Protein AF-A0A8B5XX36-F1 (afdb_monomer)

Organism: NCBI:txid1478

Radius of gyration: 23.34 Å; Cα contacts (8 Å, |Δi|>4): 325; chains: 1; bounding box: 47×49×64 Å

Mean predicted aligned error: 10.3 Å

pLDDT: mean 86.28, std 12.41, range [39.91, 97.5]

Nearest PDB structures (foldseek):
  1w3a-assembly1_A  TM=2.733E-01  e=1.671E-02  Laetiporus sulphureus
  6lhz-assembly1_A  TM=2.855E-01  e=6.068E-01  Bombina maxima
  4v2t-assembly1_A  TM=1.535E-01  e=5.114E-01  Pleurotus ostreatus
  8b0g-assembly1_C  TM=1.359E-01  e=1.511E+00  Homo sapiens

Foldseek 3Di:
DDDDPPVNVVVVVVVLVVCCVPPVPVSVVVVLCVLLVVVFKDKDKDWDFDDKDKDKDWDDKAFAPDKDWDWDKDKDDKDWPPDDRNCVSVVRVVAAHMDIDTDTDIGHFDYPPFTIKIKMKMFMWTKTKMKMWMAGPPPRDIDIDMTMMIGQDPPCRMDMDMDTHD

Sequence (166 aa):
MKKISLTLLIVCISITFLLNFAMPEFAGKMKDNISSMNILYSYSVTKSFSEQTQETIEMASVPSGKAETRSADFRSDVKLEGTPLNIRSVVKESLNKPHAYKAKEKLTGPEKGFSYRKYYLTKNYDKGRYTVNRTNKITGKEKVYVGTYYEPSTQDPIVKWSRDEK

Secondary structure (DSSP, 8-state):
--PPPHHHHHHHHHHHHHHHHH-HHHHHHHHHHHHTTTTTEEEEEEEEEEEEEEEEEEEEEEETT-EEEEEEEEEE--EEES--HHHHHHHHHTSPPPEEEEEEEEEEPPPTT-SEEEEEEEEEEEEEEEEEEEEETTT--EEEEEEEEEEE-SS-SEEEEEEEE-

Structure (mmCIF, N/CA/C/O backbone):
data_AF-A0A8B5XX36-F1
#
_entry.id   AF-A0A8B5XX36-F1
#
loop_
_atom_site.group_PDB
_atom_site.id
_atom_site.type_symbol
_atom_site.label_atom_id
_atom_site.label_alt_id
_atom_site.label_comp_id
_atom_site.label_asym_id
_atom_site.label_entity_id
_atom_site.label_seq_id
_atom_site.pdbx_PDB_ins_code
_atom_site.Cartn_x
_atom_site.Cartn_y
_atom_site.Cartn_z
_atom_site.occupancy
_atom_site.B_iso_or_equiv
_atom_site.auth_seq_id
_atom_site.auth_comp_id
_atom_site.auth_asym_id
_atom_site.auth_atom_id
_atom_site.pdbx_PDB_model_num
ATOM 1 N N . MET A 1 1 ? -26.579 27.898 28.146 1.00 39.91 1 MET A N 1
ATOM 2 C CA . MET A 1 1 ? -25.670 27.647 27.001 1.00 39.91 1 MET A CA 1
ATOM 3 C C . MET A 1 1 ? -24.561 28.695 27.028 1.00 39.91 1 MET A C 1
ATOM 5 O O . MET A 1 1 ? -24.866 29.869 26.863 1.00 39.91 1 MET A O 1
ATOM 9 N N . LYS A 1 2 ? -23.307 28.324 27.332 1.00 49.03 2 LYS A N 1
ATOM 10 C CA . LYS A 1 2 ? -22.183 29.282 27.366 1.00 49.03 2 LYS A CA 1
ATOM 11 C C . LYS A 1 2 ? -21.791 29.632 25.924 1.00 49.03 2 LYS A C 1
ATOM 13 O O . LYS A 1 2 ? -21.361 28.752 25.185 1.00 49.03 2 LYS A O 1
ATOM 18 N N . LYS A 1 3 ? -21.996 30.888 25.514 1.00 51.88 3 LYS A N 1
ATOM 19 C CA . LYS A 1 3 ? -21.588 31.392 24.194 1.00 51.88 3 LYS A CA 1
ATOM 20 C C . LYS A 1 3 ? -20.065 31.519 24.184 1.00 51.88 3 LYS A C 1
ATOM 22 O O . LYS A 1 3 ? -19.507 32.262 24.985 1.00 51.88 3 LYS A O 1
ATOM 27 N N . ILE A 1 4 ? -19.401 30.770 23.310 1.00 58.56 4 ILE A N 1
ATOM 28 C CA . ILE A 1 4 ? -17.970 30.950 23.054 1.00 58.56 4 ILE A CA 1
ATOM 29 C C . ILE A 1 4 ? -17.811 32.333 22.416 1.00 58.56 4 ILE A C 1
ATOM 31 O O . ILE A 1 4 ? -18.481 32.631 21.428 1.00 58.56 4 ILE A O 1
ATOM 35 N N . SER A 1 5 ? -16.978 33.190 23.012 1.00 73.88 5 SER A N 1
ATOM 36 C CA . SER A 1 5 ? -16.716 34.524 22.468 1.00 73.88 5 SER A CA 1
ATOM 37 C C . SER A 1 5 ? -16.121 34.398 21.066 1.00 73.88 5 SER A C 1
ATOM 39 O O . SER A 1 5 ? -15.183 33.626 20.866 1.00 73.88 5 SER A O 1
ATOM 41 N N . LEU A 1 6 ? -16.636 35.165 20.104 1.00 70.00 6 LEU A N 1
ATOM 42 C CA . LEU A 1 6 ? -16.160 35.172 18.716 1.00 70.00 6 LEU A CA 1
ATOM 43 C C . LEU A 1 6 ? -14.645 35.435 18.634 1.00 70.00 6 LEU A C 1
ATOM 45 O O . LEU A 1 6 ? -13.951 34.828 17.826 1.00 70.00 6 LEU A O 1
ATOM 49 N N . THR A 1 7 ? -14.110 36.258 19.538 1.00 74.50 7 THR A N 1
ATOM 50 C CA . THR A 1 7 ? -12.667 36.492 19.689 1.00 74.50 7 THR A CA 1
ATOM 51 C C . THR A 1 7 ? -11.888 35.237 20.071 1.00 74.50 7 THR A C 1
ATOM 53 O O . THR A 1 7 ? -10.812 35.012 19.529 1.00 74.50 7 THR A O 1
ATOM 56 N N . LEU A 1 8 ? -12.430 34.381 20.942 1.00 74.44 8 LEU A N 1
ATOM 57 C CA . LEU A 1 8 ? -11.790 33.113 21.304 1.00 74.44 8 LEU A CA 1
ATOM 58 C C . LEU A 1 8 ? -11.768 32.154 20.105 1.00 74.44 8 LEU A C 1
ATOM 60 O O . LEU A 1 8 ? -10.760 31.500 19.859 1.00 74.44 8 LEU A O 1
ATOM 64 N N . LEU A 1 9 ? -12.855 32.120 19.327 1.00 69.88 9 LEU A N 1
ATOM 65 C CA . LEU A 1 9 ? -12.939 31.316 18.107 1.00 69.88 9 LEU A CA 1
ATOM 66 C C . LEU A 1 9 ? -11.889 31.760 17.076 1.00 69.88 9 LEU A C 1
ATOM 68 O O . LEU A 1 9 ? -11.169 30.922 16.537 1.00 69.88 9 LEU A O 1
ATOM 72 N N . ILE A 1 10 ? -11.765 33.071 16.848 1.00 76.00 10 ILE A N 1
ATOM 73 C CA . ILE A 1 10 ? -10.780 33.647 15.921 1.00 76.00 10 ILE A CA 1
ATOM 74 C C . ILE A 1 10 ? -9.355 33.320 16.381 1.00 76.00 10 ILE A C 1
ATOM 76 O O . ILE A 1 10 ? -8.551 32.857 15.579 1.00 76.00 10 ILE A O 1
ATOM 80 N N . VAL A 1 11 ? -9.050 33.473 17.673 1.00 77.44 11 VAL A N 1
ATOM 81 C CA . VAL A 1 11 ? -7.727 33.143 18.229 1.00 77.44 11 VAL A CA 1
ATOM 82 C C . VAL A 1 11 ? -7.399 31.656 18.053 1.00 77.44 11 VAL A C 1
ATOM 84 O O . VAL A 1 11 ? -6.300 31.326 17.609 1.00 77.44 11 VAL A O 1
ATOM 87 N N . CYS A 1 12 ? -8.345 30.749 18.315 1.00 70.31 12 CYS A N 1
ATOM 88 C CA . CYS A 1 12 ? -8.139 29.315 18.097 1.00 70.31 12 CYS A CA 1
ATOM 89 C C . CYS A 1 12 ? -7.879 28.975 16.621 1.00 70.31 12 CYS A C 1
ATOM 91 O O . CYS A 1 12 ? -6.992 28.169 16.333 1.00 70.31 12 CYS A O 1
ATOM 93 N N . ILE A 1 13 ? -8.602 29.594 15.681 1.00 75.00 13 ILE A N 1
ATOM 94 C CA . ILE A 1 13 ? -8.388 29.386 14.238 1.00 75.00 13 ILE A CA 1
ATOM 95 C C . ILE A 1 13 ? -7.001 29.896 13.824 1.00 75.00 13 ILE A C 1
ATOM 97 O O . ILE A 1 13 ? -6.261 29.168 13.161 1.00 75.00 13 ILE A O 1
ATOM 101 N N . SER A 1 14 ? -6.609 31.089 14.273 1.00 75.25 14 SER A N 1
ATOM 102 C CA . SER A 1 14 ? -5.301 31.685 13.970 1.00 75.25 14 SER A CA 1
ATOM 103 C C . SER A 1 14 ? -4.135 30.862 14.522 1.00 75.25 14 SER A C 1
ATOM 105 O O . SER A 1 14 ? -3.156 30.633 13.814 1.00 75.25 14 SER A O 1
ATOM 107 N N . ILE A 1 15 ? -4.248 30.350 15.753 1.00 73.06 15 ILE A N 1
ATOM 108 C CA . ILE A 1 15 ? -3.236 29.466 16.355 1.00 73.06 15 ILE A CA 1
ATOM 109 C C . ILE A 1 15 ? -3.136 28.153 15.574 1.00 73.06 15 ILE A C 1
ATOM 111 O O . ILE A 1 15 ? -2.037 27.683 15.290 1.00 73.06 15 ILE A O 1
ATOM 115 N N . THR A 1 16 ? -4.272 27.580 15.172 1.00 66.50 16 THR A N 1
ATOM 116 C CA . THR A 1 16 ? -4.287 26.346 14.373 1.00 66.50 16 THR A CA 1
ATOM 117 C C . THR A 1 16 ? -3.635 26.574 13.006 1.00 66.50 16 THR A C 1
ATOM 119 O O . THR A 1 16 ? -2.900 25.718 12.517 1.00 66.50 16 THR A O 1
ATOM 122 N N . PHE A 1 17 ? -3.850 27.740 12.393 1.00 69.56 17 PHE A N 1
ATOM 123 C CA . PHE A 1 17 ? -3.217 28.111 11.128 1.00 69.56 17 PHE A CA 1
ATOM 124 C C . PHE A 1 17 ? -1.696 28.290 11.268 1.00 69.56 17 PHE A C 1
ATOM 126 O O . PHE A 1 17 ? -0.938 27.739 10.472 1.00 69.56 17 PHE A O 1
ATOM 133 N N . LEU A 1 18 ? -1.239 28.970 12.325 1.00 71.88 18 LEU A N 1
ATOM 134 C CA . LEU A 1 18 ? 0.186 29.134 12.641 1.00 71.88 18 LEU A CA 1
ATOM 135 C C . LEU A 1 18 ? 0.882 27.793 12.911 1.00 71.88 18 LEU A C 1
ATOM 137 O O . LEU A 1 18 ? 1.979 27.559 12.407 1.00 71.88 18 LEU A O 1
ATOM 141 N N . LEU A 1 19 ? 0.234 26.884 13.644 1.00 66.44 19 LEU A N 1
ATOM 142 C CA . LEU A 1 19 ? 0.771 25.549 13.923 1.00 66.44 19 LEU A CA 1
ATOM 143 C C . LEU A 1 19 ? 0.921 24.699 12.653 1.00 66.44 19 LEU A C 1
ATOM 145 O O . LEU A 1 19 ? 1.891 23.953 12.550 1.00 66.44 19 LEU A O 1
ATOM 149 N N . ASN A 1 20 ? 0.024 24.840 11.669 1.00 61.84 20 ASN A N 1
ATOM 150 C CA . ASN A 1 20 ? 0.149 24.142 10.382 1.00 61.84 20 ASN A CA 1
ATOM 151 C C . ASN A 1 20 ? 1.387 24.578 9.578 1.00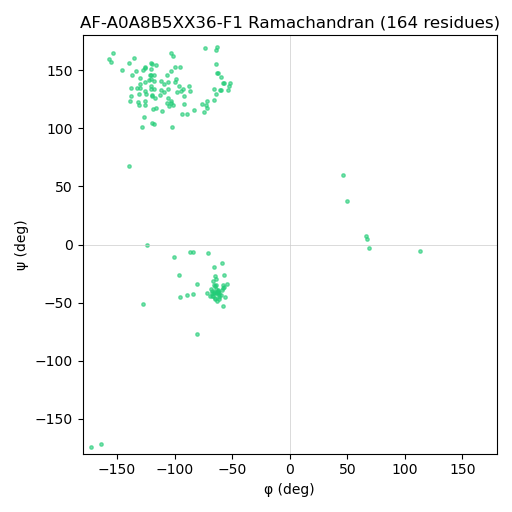 61.84 20 ASN A C 1
ATOM 153 O O . ASN A 1 20 ? 1.927 23.765 8.833 1.00 61.84 20 ASN A O 1
ATOM 157 N N . PHE A 1 21 ? 1.845 25.825 9.733 1.00 62.91 21 PHE A N 1
ATOM 158 C CA . PHE A 1 21 ? 3.046 26.335 9.062 1.00 62.91 21 PHE A CA 1
ATOM 159 C C . PHE A 1 21 ? 4.329 26.094 9.863 1.00 62.91 21 PHE A C 1
ATOM 161 O O . PHE A 1 21 ? 5.339 25.693 9.292 1.00 62.91 21 PHE A O 1
ATOM 168 N N . ALA A 1 22 ? 4.303 26.337 11.176 1.00 67.81 22 ALA A N 1
ATOM 169 C CA . ALA A 1 22 ? 5.494 26.269 12.022 1.00 67.81 22 ALA A CA 1
ATOM 170 C C . ALA A 1 22 ? 5.864 24.834 12.427 1.00 67.81 22 ALA A C 1
ATOM 172 O O . ALA A 1 22 ? 7.041 24.513 12.570 1.00 67.81 22 ALA A O 1
ATOM 173 N N . MET A 1 23 ? 4.867 23.968 12.629 1.00 67.31 23 MET A N 1
ATOM 174 C CA . MET A 1 23 ? 5.056 22.583 13.068 1.00 67.31 23 MET A CA 1
ATOM 175 C C . MET A 1 23 ? 4.095 21.651 12.314 1.00 67.31 23 MET A C 1
ATOM 177 O O . MET A 1 23 ? 3.186 21.070 12.919 1.00 67.31 23 MET A O 1
ATOM 181 N N . PRO A 1 24 ? 4.284 21.483 10.993 1.00 63.66 24 PRO A N 1
ATOM 182 C CA . PRO A 1 24 ? 3.351 20.748 10.137 1.00 63.66 24 PRO A CA 1
ATOM 183 C C . PRO A 1 24 ? 3.137 19.298 10.594 1.00 63.66 24 PRO A C 1
ATOM 185 O O . PRO A 1 24 ? 2.018 18.787 10.543 1.00 63.66 24 PRO A O 1
ATOM 188 N N . GLU A 1 25 ? 4.173 18.644 11.129 1.00 62.44 25 GLU A N 1
ATOM 189 C CA . GLU A 1 25 ? 4.050 17.293 11.690 1.00 62.44 25 GLU A CA 1
ATOM 190 C C . GLU A 1 25 ? 3.204 17.247 12.971 1.00 62.44 25 GLU A C 1
ATOM 192 O O . GLU A 1 25 ? 2.423 16.314 13.166 1.00 62.44 25 GLU A O 1
ATOM 197 N N . PHE A 1 26 ? 3.326 18.249 13.849 1.00 63.62 26 PHE A N 1
ATOM 198 C CA . PHE A 1 26 ? 2.543 18.322 15.085 1.00 63.62 26 PHE A CA 1
ATOM 199 C C . PHE A 1 26 ? 1.077 18.651 14.792 1.00 63.62 26 PHE A C 1
ATOM 201 O O . PHE A 1 26 ? 0.181 18.018 15.350 1.00 63.62 26 PHE A O 1
ATOM 208 N N . ALA A 1 27 ? 0.822 19.580 13.868 1.00 62.16 27 ALA A N 1
ATOM 209 C CA . ALA A 1 27 ? -0.525 19.907 13.411 1.00 62.16 27 ALA A CA 1
ATOM 210 C C . ALA A 1 27 ? -1.213 18.702 12.744 1.00 62.16 27 ALA A C 1
ATOM 212 O O . ALA A 1 27 ? -2.384 18.435 13.023 1.00 62.16 27 ALA A O 1
ATOM 213 N N . GLY A 1 28 ? -0.472 17.923 11.945 1.00 60.88 28 GLY A N 1
ATOM 214 C CA . GLY A 1 28 ? -0.936 16.645 11.400 1.00 60.88 28 GLY A CA 1
ATOM 215 C C . GLY A 1 28 ? -1.338 15.661 12.501 1.00 60.88 28 GLY A C 1
ATOM 216 O O . GLY A 1 28 ? -2.484 15.218 12.540 1.00 60.88 28 GLY A O 1
ATOM 217 N N . LYS A 1 29 ? -0.448 15.419 13.474 1.00 62.41 29 LYS A N 1
ATOM 218 C CA . LYS A 1 29 ? -0.724 14.539 14.626 1.00 62.41 29 LYS A CA 1
ATOM 219 C C . LYS A 1 29 ? -1.921 15.001 15.463 1.00 62.41 29 LYS A C 1
ATOM 221 O O . LYS A 1 29 ? -2.707 14.176 15.926 1.00 62.41 29 LYS A O 1
ATOM 226 N N . MET A 1 30 ? -2.090 16.306 15.680 1.00 61.94 30 MET A N 1
ATOM 227 C CA . MET A 1 30 ? -3.248 16.848 16.405 1.00 61.94 30 MET A CA 1
ATOM 228 C C . MET A 1 30 ? -4.548 16.651 15.621 1.00 61.94 30 MET A C 1
ATOM 230 O O . MET A 1 30 ? -5.544 16.209 16.193 1.00 61.94 30 MET A O 1
ATOM 234 N N . LYS A 1 31 ? -4.539 16.928 14.313 1.00 64.75 31 LYS A N 1
ATOM 235 C CA . LYS A 1 31 ? -5.683 16.704 13.420 1.00 64.75 31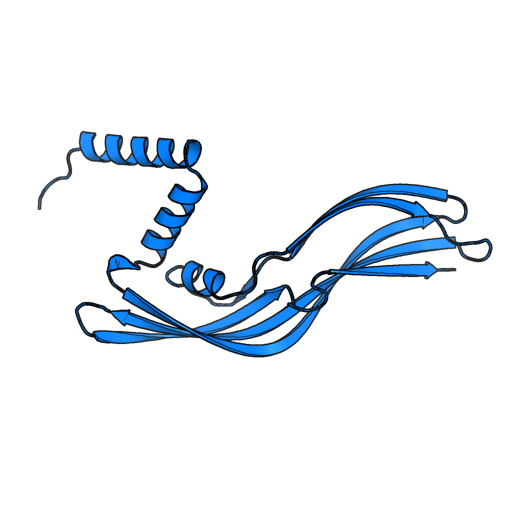 LYS A CA 1
ATOM 236 C C . LYS A 1 31 ? -6.097 15.233 13.404 1.00 64.75 31 LYS A C 1
ATOM 238 O O . LYS A 1 31 ? -7.288 14.938 13.518 1.00 64.75 31 LYS A O 1
ATOM 243 N N . ASP A 1 32 ? -5.130 14.326 13.329 1.00 61.66 32 ASP A N 1
ATOM 244 C CA . ASP A 1 32 ? -5.388 12.889 13.325 1.00 61.66 32 ASP A CA 1
ATOM 245 C C . ASP A 1 32 ? -5.977 12.425 14.665 1.00 61.66 32 ASP A C 1
ATOM 247 O O . ASP A 1 32 ? -6.989 11.724 14.650 1.00 61.66 32 ASP A O 1
ATOM 251 N N . ASN A 1 33 ? -5.464 12.921 15.800 1.00 58.16 33 ASN A N 1
ATOM 252 C CA . ASN A 1 33 ? -5.997 12.652 17.146 1.00 58.16 33 ASN A CA 1
ATOM 253 C C . ASN A 1 33 ? -7.413 13.202 17.387 1.00 58.16 33 ASN A C 1
ATOM 255 O O . ASN A 1 33 ? -8.212 12.578 18.093 1.00 58.16 33 ASN A O 1
ATOM 259 N N . ILE A 1 34 ? -7.733 14.369 16.822 1.00 61.62 34 ILE A N 1
ATOM 260 C CA . ILE A 1 34 ? -9.083 14.946 16.872 1.00 61.62 34 ILE A CA 1
ATOM 261 C C . ILE A 1 34 ? -10.029 14.108 16.007 1.00 61.62 34 ILE A C 1
ATOM 263 O O . ILE A 1 34 ? -11.126 13.769 16.452 1.00 61.62 34 ILE A O 1
ATOM 267 N N . SER A 1 35 ? -9.594 13.716 14.805 1.00 60.69 35 SER A N 1
ATOM 268 C CA . SER A 1 35 ? -10.398 12.902 13.886 1.00 60.69 35 SER A CA 1
ATOM 269 C C . SER A 1 35 ? -10.681 11.492 14.419 1.00 60.69 35 SER A C 1
ATOM 271 O O . SER A 1 35 ? -11.783 10.976 14.227 1.00 60.69 35 SER A O 1
ATOM 273 N N . SER A 1 36 ? -9.725 10.896 15.141 1.00 58.81 36 SER A N 1
ATOM 274 C CA . SER A 1 36 ? -9.866 9.590 15.788 1.00 58.81 36 SER A CA 1
ATOM 275 C C . SER A 1 36 ? -10.488 9.673 17.178 1.00 58.81 36 SER A C 1
ATOM 277 O O . SER A 1 36 ? -10.775 8.643 17.780 1.00 58.81 36 SER A O 1
ATOM 279 N N . MET A 1 37 ? -10.724 10.867 17.729 1.00 72.25 37 MET A N 1
ATOM 280 C CA . MET A 1 37 ? -11.239 11.039 19.092 1.00 72.25 37 MET A CA 1
ATOM 281 C C . MET A 1 37 ? -10.451 10.220 20.142 1.00 72.25 37 MET A C 1
ATOM 283 O O . MET A 1 37 ? -11.040 9.696 21.093 1.00 72.25 37 MET A O 1
ATOM 287 N N . ASN A 1 38 ? -9.124 10.115 19.995 1.00 70.81 38 ASN A N 1
ATOM 288 C CA . ASN A 1 38 ? -8.241 9.324 20.874 1.00 70.81 38 ASN A CA 1
ATOM 289 C C . ASN A 1 38 ? -8.293 9.755 22.357 1.00 70.81 38 ASN A C 1
ATOM 291 O O . ASN A 1 38 ? -7.885 9.010 23.249 1.00 70.81 38 ASN A O 1
ATOM 295 N N . ILE A 1 39 ? -8.830 10.942 22.650 1.00 76.12 39 ILE A N 1
ATOM 296 C CA . ILE A 1 39 ? -9.095 11.420 24.015 1.00 76.12 39 ILE A CA 1
ATOM 297 C C . ILE A 1 39 ? -10.209 10.593 24.681 1.00 76.12 39 ILE A C 1
ATOM 299 O O . ILE A 1 39 ? -10.086 10.221 25.845 1.00 76.12 39 ILE A O 1
ATOM 303 N N . LEU A 1 40 ? -11.274 10.265 23.943 1.00 82.81 40 LEU A N 1
ATOM 304 C CA . LEU A 1 40 ? -12.462 9.579 24.468 1.00 82.81 40 LEU A CA 1
ATOM 305 C C . LEU A 1 40 ? -12.421 8.061 24.253 1.00 82.81 40 LEU A C 1
ATOM 307 O O . LEU A 1 40 ? -13.046 7.310 25.004 1.00 82.81 40 LEU A O 1
ATOM 311 N N . TYR A 1 41 ? -11.699 7.605 23.233 1.00 87.69 41 TYR A N 1
ATOM 312 C CA . TYR A 1 41 ? -11.664 6.201 22.846 1.00 87.69 41 TYR A CA 1
ATOM 313 C C . TYR A 1 41 ? -10.252 5.627 22.913 1.00 87.69 41 TYR A C 1
ATOM 315 O O . TYR A 1 41 ? -9.268 6.323 22.661 1.00 87.69 41 TYR A O 1
ATOM 323 N N . SER A 1 42 ? -10.153 4.353 23.283 1.00 91.19 42 SER A N 1
ATOM 324 C CA . SER A 1 42 ? -8.986 3.513 23.023 1.00 91.19 42 SER A CA 1
ATOM 325 C C . SER A 1 42 ? -9.258 2.639 21.802 1.00 91.19 42 SER A C 1
ATOM 327 O O . SER A 1 42 ? -10.409 2.333 21.479 1.00 91.19 42 SER A O 1
ATOM 329 N N . TYR A 1 43 ? -8.183 2.261 21.120 1.00 93.25 43 TYR A N 1
ATOM 330 C CA . TYR A 1 43 ? -8.234 1.472 19.902 1.00 93.25 43 TYR A CA 1
ATOM 331 C C . TYR A 1 43 ? -7.277 0.295 20.015 1.00 93.25 43 TYR A C 1
ATOM 333 O O . TYR A 1 43 ? -6.130 0.467 20.420 1.00 93.25 43 TYR A O 1
ATOM 341 N N . SER A 1 44 ? -7.749 -0.881 19.623 1.00 94.69 44 SER A N 1
ATOM 342 C CA . SER A 1 44 ? -6.913 -2.045 19.353 1.00 94.69 44 SER A CA 1
ATOM 343 C C . SER A 1 44 ? -7.110 -2.438 17.898 1.00 94.69 44 SER A C 1
ATOM 345 O O . SER A 1 44 ? -8.251 -2.562 17.447 1.00 94.69 44 SER A O 1
ATOM 347 N N . VAL A 1 45 ? -6.012 -2.581 17.158 1.00 96.06 45 VAL A N 1
ATOM 348 C CA . VAL A 1 45 ? -6.035 -2.943 15.740 1.00 96.06 45 VAL A CA 1
ATOM 349 C C . VAL A 1 45 ? -5.348 -4.284 15.564 1.00 96.06 45 VAL A C 1
ATOM 351 O O . VAL A 1 45 ? -4.201 -4.457 15.967 1.00 96.06 45 VAL A O 1
ATOM 354 N N . THR A 1 46 ? -6.039 -5.221 14.931 1.00 96.88 46 THR A N 1
ATOM 355 C CA . THR A 1 46 ? -5.461 -6.481 14.467 1.00 96.88 46 THR A CA 1
ATOM 356 C C . THR A 1 46 ? -5.583 -6.555 12.955 1.00 96.88 46 THR A C 1
ATOM 358 O O . THR A 1 46 ? -6.540 -6.046 12.367 1.00 96.88 46 THR A O 1
ATOM 361 N N . LYS A 1 47 ? -4.601 -7.174 12.304 1.00 95.62 47 LYS A N 1
ATOM 362 C CA . LYS A 1 47 ? -4.603 -7.379 10.857 1.00 95.62 47 LYS A CA 1
ATOM 363 C C . LYS A 1 47 ? -4.228 -8.811 10.513 1.00 95.62 47 LYS A C 1
ATOM 365 O O . LYS A 1 47 ? -3.470 -9.448 11.239 1.00 95.62 47 LYS A O 1
ATOM 370 N N . SER A 1 48 ? -4.764 -9.295 9.404 1.00 96.38 48 SER A N 1
ATOM 371 C CA . SER A 1 48 ? -4.470 -10.607 8.838 1.00 96.38 48 SER A CA 1
ATOM 372 C C . SER A 1 48 ? -4.177 -10.454 7.353 1.00 96.38 48 SER A C 1
ATOM 374 O O . SER A 1 48 ? -5.030 -9.961 6.609 1.00 96.38 48 SER A O 1
ATOM 376 N N . PHE A 1 49 ? -2.996 -10.903 6.937 1.00 96.12 49 PHE A N 1
ATOM 377 C CA . PHE A 1 49 ? -2.619 -10.999 5.531 1.00 96.12 49 PHE A CA 1
ATOM 378 C C . PHE A 1 49 ? -3.542 -11.971 4.786 1.00 96.12 49 PHE A C 1
ATOM 380 O O . PHE A 1 49 ? -4.042 -12.937 5.364 1.00 96.12 49 PHE A O 1
ATOM 387 N N . SER A 1 50 ? -3.787 -11.702 3.508 1.00 95.31 50 SER A N 1
ATOM 388 C CA . SER A 1 50 ? -4.583 -12.572 2.641 1.00 95.31 50 SER A CA 1
ATOM 389 C C . SER A 1 50 ? -3.841 -12.908 1.356 1.00 95.31 50 SER A C 1
ATOM 391 O O . SER A 1 50 ? -3.726 -14.081 1.021 1.00 95.31 50 SER A O 1
ATOM 393 N N . GLU A 1 51 ? -3.330 -11.903 0.649 1.00 95.94 51 GLU A N 1
ATOM 394 C CA . GLU A 1 51 ? -2.643 -12.103 -0.627 1.00 95.94 51 GLU A CA 1
ATOM 395 C C . GLU A 1 51 ? -1.699 -10.940 -0.940 1.00 95.94 51 GLU A C 1
ATOM 397 O O . GLU A 1 51 ? -1.866 -9.830 -0.427 1.00 95.94 51 GLU A O 1
ATOM 402 N N . GLN A 1 52 ? -0.728 -11.186 -1.818 1.00 95.12 52 GLN A N 1
ATOM 403 C CA . GLN A 1 52 ? 0.072 -10.125 -2.416 1.00 95.12 52 GLN A CA 1
ATOM 404 C C . GLN A 1 52 ? -0.565 -9.703 -3.743 1.00 95.12 52 GLN A C 1
ATOM 406 O O . GLN A 1 52 ? -0.938 -10.536 -4.567 1.00 95.12 52 GLN A O 1
ATOM 411 N N . THR A 1 53 ? -0.677 -8.398 -3.955 1.00 95.06 53 THR A N 1
ATOM 412 C CA . THR A 1 53 ? -1.192 -7.790 -5.187 1.00 95.06 53 THR A CA 1
ATOM 413 C C . THR A 1 53 ? -0.130 -6.894 -5.809 1.00 95.06 53 THR A C 1
ATOM 415 O O . THR A 1 53 ? 0.780 -6.425 -5.124 1.00 95.06 53 THR A O 1
ATOM 418 N N . GLN A 1 54 ? -0.225 -6.667 -7.119 1.00 95.06 54 GLN A N 1
ATOM 419 C CA . GLN A 1 54 ? 0.797 -5.955 -7.881 1.00 95.06 54 GLN A CA 1
ATOM 420 C C . GLN A 1 54 ? 0.174 -4.854 -8.737 1.00 95.06 54 GLN A C 1
ATOM 422 O O . GLN A 1 54 ? -0.858 -5.052 -9.376 1.00 95.06 54 GLN A O 1
ATOM 427 N N . GLU A 1 55 ? 0.823 -3.694 -8.771 1.00 93.56 55 GLU A N 1
ATOM 428 C CA . GLU A 1 55 ? 0.493 -2.583 -9.666 1.00 93.56 55 GLU A CA 1
ATOM 429 C C . GLU A 1 55 ? 1.719 -2.297 -10.542 1.00 93.56 55 GLU A C 1
ATOM 431 O O . GLU A 1 55 ? 2.708 -1.739 -10.065 1.00 93.56 55 GLU A O 1
ATOM 436 N N . THR A 1 56 ? 1.670 -2.702 -11.814 1.00 94.62 56 THR A N 1
ATOM 437 C CA . THR A 1 56 ? 2.767 -2.484 -12.769 1.00 94.62 56 THR A CA 1
ATOM 438 C C . THR A 1 56 ? 2.495 -1.267 -13.635 1.00 94.62 56 THR A C 1
ATOM 440 O O . THR A 1 56 ? 1.428 -1.139 -14.231 1.00 94.62 56 THR A O 1
ATOM 443 N N . ILE A 1 57 ? 3.494 -0.399 -13.737 1.00 92.69 57 ILE A N 1
ATOM 444 C CA . ILE A 1 57 ? 3.481 0.787 -14.584 1.00 92.69 57 ILE A CA 1
ATOM 445 C C . ILE A 1 57 ? 4.624 0.715 -15.593 1.00 92.69 57 ILE A C 1
ATOM 447 O O . ILE 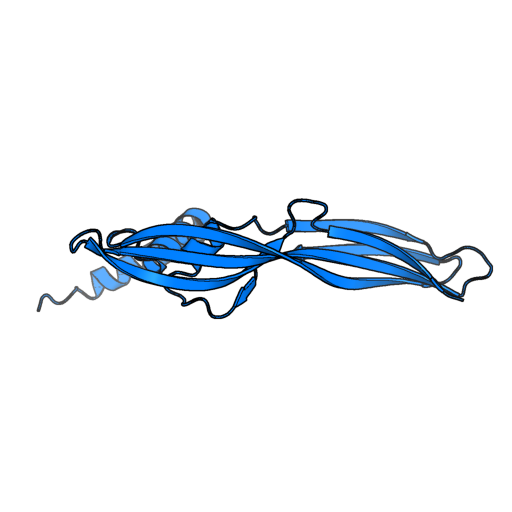A 1 57 ? 5.753 0.354 -15.251 1.00 92.69 57 ILE A O 1
ATOM 451 N N . GLU A 1 58 ? 4.341 1.070 -16.845 1.00 92.94 58 GLU A N 1
ATOM 452 C CA . GLU A 1 58 ? 5.397 1.331 -17.816 1.00 92.94 58 GLU A CA 1
ATOM 453 C C . GLU A 1 58 ? 6.070 2.651 -17.448 1.00 92.94 58 GLU A C 1
ATOM 455 O O . GLU A 1 58 ? 5.429 3.696 -17.315 1.00 92.94 58 GLU A O 1
ATOM 460 N N . MET A 1 59 ? 7.380 2.590 -17.251 1.00 91.56 59 MET A N 1
ATOM 461 C CA . MET A 1 59 ? 8.204 3.771 -17.121 1.00 91.56 59 MET A CA 1
ATOM 462 C C . MET A 1 59 ? 8.486 4.289 -18.524 1.00 91.56 59 MET A C 1
ATOM 464 O O . MET A 1 59 ? 7.843 5.241 -18.943 1.00 91.56 59 MET A O 1
ATOM 468 N N . ALA A 1 60 ? 9.393 3.669 -19.273 1.00 93.00 60 ALA A N 1
ATOM 469 C CA . ALA A 1 60 ? 9.882 4.199 -20.545 1.00 93.00 60 ALA A CA 1
ATOM 470 C C . ALA A 1 60 ? 9.946 3.125 -21.630 1.00 93.00 60 ALA A C 1
ATOM 472 O O . ALA A 1 60 ? 10.059 1.943 -21.317 1.00 93.00 60 ALA A O 1
ATOM 473 N N . SER A 1 61 ? 9.990 3.559 -22.887 1.00 95.06 61 SER A N 1
ATOM 474 C CA . SER A 1 61 ? 10.300 2.714 -24.038 1.00 95.06 61 SER A CA 1
ATOM 475 C C . SER A 1 61 ? 11.447 3.352 -24.814 1.00 95.06 61 SER A C 1
ATOM 477 O O . SER A 1 61 ? 11.281 4.422 -25.398 1.00 95.06 61 SER A O 1
ATOM 479 N N . VAL A 1 62 ? 12.628 2.730 -24.774 1.00 96.12 62 VAL A N 1
ATOM 480 C CA . VAL A 1 62 ? 13.845 3.285 -25.383 1.00 96.12 62 VAL A CA 1
ATOM 481 C C . VAL A 1 62 ? 14.161 2.532 -26.681 1.00 96.12 62 VAL A C 1
ATOM 483 O O . VAL A 1 62 ? 14.395 1.320 -26.629 1.00 96.12 62 VAL A O 1
ATOM 486 N N . PRO A 1 63 ? 14.195 3.210 -27.844 1.00 96.19 63 PRO A N 1
ATOM 487 C CA . PRO A 1 63 ? 14.511 2.575 -29.123 1.00 96.19 63 PRO A CA 1
ATOM 488 C C . PRO A 1 63 ? 15.939 2.025 -29.193 1.00 96.19 63 PRO A C 1
ATOM 490 O O . PRO A 1 63 ? 16.845 2.535 -28.529 1.00 96.19 63 PRO A O 1
ATOM 493 N N . SER A 1 64 ? 16.165 1.030 -30.054 1.00 95.75 64 SER A N 1
ATOM 494 C CA . SER A 1 64 ? 17.490 0.432 -30.277 1.00 95.75 64 SER A CA 1
ATOM 495 C C . SER A 1 64 ? 18.567 1.472 -30.597 1.00 95.75 64 SER A C 1
ATOM 497 O O . SER A 1 64 ? 18.354 2.427 -31.349 1.00 95.75 64 SER A O 1
ATOM 499 N N . GLY A 1 65 ? 19.736 1.304 -29.975 1.00 92.56 65 GLY A N 1
ATOM 500 C CA . GLY A 1 65 ? 20.872 2.218 -30.115 1.00 92.56 65 GLY A CA 1
ATOM 501 C C . GLY A 1 65 ? 20.659 3.619 -29.527 1.00 92.56 65 GLY A C 1
ATOM 502 O O . GLY A 1 65 ? 21.529 4.477 -29.685 1.00 92.56 65 GLY A O 1
ATOM 503 N N . LYS A 1 66 ? 19.528 3.883 -28.860 1.00 95.12 66 LYS A N 1
ATOM 504 C CA . LYS A 1 66 ? 19.267 5.145 -28.158 1.00 95.12 66 LYS A CA 1
ATOM 505 C C . LYS A 1 66 ? 19.478 4.995 -26.657 1.00 95.12 66 LYS A C 1
ATOM 507 O O . LYS A 1 66 ? 19.518 3.898 -26.107 1.00 95.12 66 LYS A O 1
ATOM 512 N N . ALA A 1 67 ? 19.625 6.132 -25.994 1.00 94.50 67 ALA A N 1
ATOM 513 C CA . ALA A 1 67 ? 19.635 6.230 -24.547 1.00 94.50 67 ALA A CA 1
ATOM 514 C C . ALA A 1 67 ? 18.793 7.433 -24.129 1.00 94.50 67 ALA A C 1
ATOM 516 O O . ALA A 1 67 ? 18.786 8.456 -24.813 1.00 94.50 67 ALA A O 1
ATOM 517 N N . GLU A 1 68 ? 18.124 7.314 -22.994 1.00 93.00 68 GLU A N 1
ATOM 518 C CA . GLU A 1 68 ? 17.300 8.359 -22.400 1.00 93.00 68 GLU A CA 1
ATOM 519 C C . GLU A 1 68 ? 17.695 8.513 -20.931 1.00 93.00 68 GLU A C 1
ATOM 521 O O . GLU A 1 68 ? 18.022 7.537 -20.261 1.00 93.00 68 GLU A O 1
ATOM 526 N N . THR A 1 69 ? 17.698 9.739 -20.411 1.00 92.81 69 THR A N 1
ATOM 527 C CA . THR A 1 69 ? 17.806 9.959 -18.964 1.00 92.81 69 THR A CA 1
ATOM 528 C C . THR A 1 69 ? 16.438 10.313 -18.436 1.00 92.81 69 THR A C 1
ATOM 530 O O . THR A 1 69 ? 15.863 11.317 -18.853 1.00 92.81 69 THR A O 1
ATOM 533 N N . ARG A 1 70 ? 15.943 9.521 -17.490 1.00 86.75 70 ARG A N 1
ATOM 534 C CA . ARG A 1 70 ? 14.612 9.707 -16.935 1.00 86.75 70 ARG A CA 1
ATOM 535 C C . ARG A 1 70 ? 14.666 9.951 -15.440 1.00 86.75 70 ARG A C 1
ATOM 537 O O . ARG A 1 70 ? 15.330 9.227 -14.703 1.00 86.75 70 ARG A O 1
ATOM 544 N N . SER A 1 71 ? 13.913 10.956 -15.012 1.00 87.75 71 SER A N 1
ATOM 545 C CA . SER A 1 71 ? 13.572 11.159 -13.609 1.00 87.75 71 SER A CA 1
ATOM 546 C C . SER A 1 71 ? 12.256 10.446 -13.310 1.00 87.75 71 SER A C 1
ATOM 548 O O . SER A 1 71 ? 11.263 10.643 -14.011 1.00 87.75 71 SER A O 1
ATOM 550 N N . ALA A 1 72 ? 12.255 9.619 -12.276 1.00 82.88 72 ALA A N 1
ATOM 551 C CA . ALA A 1 72 ? 11.093 8.906 -11.774 1.00 82.88 72 ALA A CA 1
ATOM 552 C C . ALA A 1 72 ? 10.835 9.331 -10.326 1.00 82.88 72 ALA A C 1
ATOM 554 O O . ALA A 1 72 ? 11.751 9.298 -9.505 1.00 82.88 72 ALA A O 1
ATOM 555 N N . ASP A 1 73 ? 9.597 9.723 -10.027 1.00 89.88 73 ASP A N 1
ATOM 556 C CA . ASP A 1 73 ? 9.106 9.946 -8.665 1.00 89.88 73 ASP A CA 1
ATOM 557 C C . ASP A 1 73 ? 7.811 9.147 -8.512 1.00 89.88 73 ASP A C 1
ATOM 559 O O . ASP A 1 73 ? 6.759 9.515 -9.040 1.00 89.88 73 ASP A O 1
ATOM 563 N N . PHE A 1 74 ? 7.921 7.991 -7.864 1.00 87.62 74 PHE A N 1
ATOM 564 C CA . PHE A 1 74 ? 6.810 7.082 -7.631 1.00 87.62 74 PHE A CA 1
ATOM 565 C C . PHE A 1 74 ? 6.618 6.863 -6.143 1.00 87.62 74 PHE A C 1
ATOM 567 O O . PHE A 1 74 ? 7.567 6.801 -5.363 1.00 87.62 74 PHE A O 1
ATOM 574 N N . ARG A 1 75 ? 5.360 6.688 -5.750 1.00 89.44 75 ARG A N 1
ATOM 575 C CA . ARG A 1 75 ? 4.993 6.424 -4.368 1.00 89.44 75 ARG A CA 1
ATOM 576 C C . ARG A 1 75 ? 4.009 5.266 -4.291 1.00 89.44 75 ARG A C 1
ATOM 578 O O . ARG A 1 75 ? 3.049 5.199 -5.064 1.00 89.44 75 ARG A O 1
ATOM 585 N N . SER A 1 76 ? 4.270 4.368 -3.352 1.00 89.88 76 SER A N 1
ATOM 586 C CA . SER A 1 76 ? 3.382 3.282 -2.960 1.00 89.88 76 SER A CA 1
ATOM 587 C C . SER A 1 76 ? 2.702 3.680 -1.657 1.00 89.88 76 SER A C 1
ATOM 589 O O . SER A 1 76 ? 3.311 3.627 -0.590 1.00 89.88 76 SER A O 1
ATOM 591 N N . ASP A 1 77 ? 1.453 4.134 -1.748 1.00 91.25 77 ASP A N 1
ATOM 592 C CA . ASP A 1 77 ? 0.653 4.550 -0.593 1.00 91.25 77 ASP A CA 1
ATOM 593 C C . ASP A 1 77 ? -0.260 3.445 -0.072 1.00 91.25 77 ASP A C 1
ATOM 595 O O . ASP A 1 77 ? -0.743 2.609 -0.833 1.00 91.25 77 ASP A O 1
ATOM 599 N N . VAL A 1 78 ? -0.561 3.512 1.225 1.00 93.31 78 VAL A N 1
ATOM 600 C CA . VAL A 1 78 ? -1.580 2.676 1.862 1.00 93.31 78 VAL A CA 1
ATOM 601 C C . VAL A 1 78 ? -2.962 2.994 1.289 1.00 93.31 78 VAL A C 1
ATOM 603 O O . VAL A 1 78 ? -3.400 4.153 1.298 1.00 93.31 78 VAL A O 1
ATOM 606 N N . LYS A 1 79 ? -3.686 1.956 0.869 1.00 93.75 79 LYS A N 1
ATOM 607 C CA . LYS A 1 79 ? -5.080 2.041 0.417 1.00 93.75 79 LYS A CA 1
ATOM 608 C C . LYS A 1 79 ? -5.979 1.333 1.433 1.00 93.75 79 LYS A C 1
ATOM 610 O O . LYS A 1 79 ? -5.620 0.307 2.002 1.00 93.75 79 LYS A O 1
ATOM 615 N N . LEU A 1 80 ? -7.142 1.921 1.688 1.00 94.69 80 LEU A N 1
ATOM 616 C CA . LEU A 1 80 ? -8.135 1.420 2.634 1.00 94.69 80 LEU A CA 1
ATOM 617 C C . LEU A 1 80 ? -9.494 1.410 1.947 1.00 94.69 80 LEU A C 1
ATOM 619 O O . LEU A 1 80 ? -9.896 2.437 1.396 1.00 94.69 80 LEU A O 1
ATOM 623 N N . GLU A 1 81 ? -10.195 0.285 2.009 1.00 93.94 81 GLU A N 1
ATOM 624 C CA . GLU A 1 81 ? -11.521 0.118 1.414 1.00 93.94 81 GLU A CA 1
ATOM 625 C C . GLU A 1 81 ? -12.586 0.038 2.506 1.00 93.94 81 GLU A C 1
ATOM 627 O O . GLU A 1 81 ? -12.449 -0.700 3.482 1.00 93.94 81 GLU A O 1
ATOM 632 N N . GLY A 1 82 ? -13.659 0.816 2.351 1.00 84.75 82 GLY A N 1
ATOM 633 C CA . GLY A 1 82 ? -14.796 0.785 3.276 1.00 84.75 82 GLY A CA 1
ATOM 634 C C . GLY A 1 82 ? -14.497 1.282 4.698 1.00 84.75 82 GLY A C 1
ATOM 635 O O . GLY A 1 82 ? -15.360 1.176 5.564 1.00 84.75 82 GLY A O 1
ATOM 636 N N . THR A 1 83 ? -13.308 1.836 4.964 1.00 91.12 83 THR A N 1
ATOM 637 C CA . THR A 1 83 ? -12.919 2.320 6.296 1.00 91.12 83 THR A CA 1
ATOM 638 C C . THR A 1 83 ? -13.583 3.658 6.637 1.00 91.12 83 THR A C 1
ATOM 640 O O . THR A 1 83 ? -13.321 4.659 5.961 1.00 91.12 83 THR A O 1
ATOM 643 N N . PRO A 1 84 ? -14.374 3.734 7.723 1.00 89.25 84 PRO A N 1
ATOM 644 C CA . PRO A 1 84 ? -14.941 4.991 8.201 1.00 89.25 84 PRO A CA 1
ATOM 645 C C . PRO A 1 84 ? -13.870 6.026 8.571 1.00 89.25 84 PRO A C 1
ATOM 647 O O . PRO A 1 84 ? -12.824 5.691 9.131 1.00 89.25 84 PRO A O 1
ATOM 650 N N . LEU A 1 85 ? -14.148 7.309 8.313 1.00 86.19 85 LEU A N 1
ATOM 651 C CA . LEU A 1 85 ? -13.191 8.403 8.544 1.00 86.19 85 LEU A CA 1
ATOM 652 C C . LEU A 1 85 ? -12.698 8.483 9.996 1.00 86.19 85 LEU A C 1
ATOM 654 O O . LEU A 1 85 ? -11.520 8.737 10.221 1.00 86.19 85 LEU A O 1
ATOM 658 N N . ASN A 1 86 ? -13.569 8.203 10.966 1.00 84.56 86 ASN A N 1
ATOM 659 C CA . ASN A 1 86 ? -13.280 8.292 12.399 1.00 84.56 86 ASN A CA 1
ATOM 660 C C . ASN A 1 86 ? -12.323 7.209 12.931 1.00 84.56 86 ASN A C 1
ATOM 662 O O . ASN A 1 86 ? -11.956 7.258 14.101 1.00 84.56 86 ASN A O 1
ATOM 666 N N . ILE A 1 87 ? -11.960 6.214 12.116 1.00 89.44 87 ILE A N 1
ATOM 667 C CA . ILE A 1 87 ? -10.942 5.206 12.456 1.00 89.44 87 ILE A CA 1
ATOM 668 C C . ILE A 1 87 ? -9.811 5.137 11.424 1.00 89.44 87 ILE A C 1
ATOM 670 O O . ILE A 1 87 ? -8.885 4.343 11.564 1.00 89.44 87 ILE A O 1
ATOM 674 N N . ARG A 1 88 ? -9.877 5.953 10.366 1.00 90.00 88 ARG A N 1
ATOM 675 C CA . ARG A 1 88 ? -8.986 5.835 9.210 1.00 90.00 88 ARG A CA 1
ATOM 676 C C . ARG A 1 88 ? -7.528 6.128 9.560 1.00 90.00 88 ARG A C 1
ATOM 678 O O . ARG A 1 88 ? -6.653 5.431 9.059 1.00 90.00 88 ARG A O 1
ATOM 685 N N . SER A 1 89 ? -7.270 7.140 10.389 1.00 87.88 89 SER A N 1
ATOM 686 C CA . SER A 1 89 ? -5.917 7.474 10.861 1.00 87.88 89 SER A CA 1
ATOM 687 C C . SER A 1 89 ? -5.328 6.339 11.697 1.00 87.88 89 SER A C 1
ATOM 689 O O . SER A 1 89 ? -4.252 5.851 11.376 1.00 87.88 89 SER A O 1
ATOM 691 N N . VAL A 1 90 ? -6.096 5.834 12.665 1.00 91.12 90 VAL A N 1
ATOM 692 C CA . VAL A 1 90 ? -5.709 4.717 13.543 1.00 91.12 90 VAL A CA 1
ATOM 693 C C . VAL A 1 90 ? -5.325 3.473 12.741 1.00 91.12 90 VAL A C 1
ATOM 695 O O . VAL A 1 90 ? -4.298 2.854 13.003 1.00 91.12 90 VAL A O 1
ATOM 698 N N . VAL A 1 91 ? -6.119 3.115 11.725 1.00 93.12 91 VAL A N 1
ATOM 699 C CA . VAL A 1 91 ? -5.781 1.980 10.856 1.00 93.12 91 VAL A CA 1
ATOM 700 C C . VAL A 1 91 ? -4.508 2.275 10.065 1.00 93.12 91 VAL A C 1
ATOM 702 O O . VAL A 1 91 ? -3.612 1.441 10.051 1.00 93.12 91 VAL A O 1
ATOM 705 N N . LYS A 1 92 ? -4.377 3.456 9.445 1.00 92.38 92 LYS A N 1
ATOM 706 C CA . LYS A 1 92 ? -3.170 3.814 8.677 1.00 92.38 92 LYS A CA 1
ATOM 707 C C . LYS A 1 92 ? -1.890 3.768 9.510 1.00 92.38 92 LYS A C 1
ATOM 709 O O . LYS A 1 92 ? -0.867 3.345 8.989 1.00 92.38 92 LYS A O 1
ATOM 714 N N . GLU A 1 93 ? -1.944 4.182 10.772 1.00 90.62 93 GLU A N 1
ATOM 715 C CA . GLU A 1 93 ? -0.800 4.141 11.693 1.00 90.62 93 GLU A CA 1
ATOM 716 C C . GLU A 1 93 ? -0.339 2.712 12.010 1.00 90.62 93 GLU A C 1
ATOM 718 O O . GLU A 1 93 ? 0.838 2.500 12.289 1.00 90.62 93 GLU A O 1
ATOM 723 N N . SER A 1 94 ? -1.244 1.731 11.935 1.00 91.31 94 SER A N 1
ATOM 724 C CA . SER A 1 94 ? -0.936 0.311 12.164 1.00 91.31 94 SER A CA 1
ATOM 725 C C . SER A 1 94 ? -0.376 -0.429 10.938 1.00 91.31 94 SER A C 1
ATOM 727 O O . SER A 1 94 ? -0.003 -1.600 11.039 1.00 91.31 94 SER A O 1
ATOM 729 N N . LEU A 1 95 ? -0.347 0.225 9.773 1.00 94.00 95 LEU A N 1
ATOM 730 C CA . LEU A 1 95 ? 0.072 -0.362 8.500 1.00 94.00 95 LEU A CA 1
ATOM 731 C C . LEU A 1 95 ? 1.490 0.074 8.112 1.00 94.00 95 LEU A C 1
ATOM 733 O O . LEU A 1 95 ? 2.040 1.038 8.651 1.00 94.00 95 LEU A O 1
ATOM 737 N N . ASN A 1 96 ? 2.086 -0.635 7.153 1.00 91.81 96 ASN A N 1
ATOM 738 C CA . ASN A 1 96 ? 3.406 -0.304 6.629 1.00 91.81 96 ASN A CA 1
ATOM 739 C C . ASN A 1 96 ? 3.414 1.118 6.065 1.00 91.81 96 ASN A C 1
ATOM 741 O O . ASN A 1 96 ? 2.484 1.562 5.385 1.00 91.81 96 ASN A O 1
ATOM 745 N N . LYS A 1 97 ? 4.500 1.840 6.345 1.00 89.25 97 LYS A N 1
ATOM 746 C CA . LYS A 1 97 ? 4.652 3.220 5.889 1.00 89.25 97 LYS A CA 1
ATOM 747 C C . LYS A 1 97 ? 4.685 3.276 4.358 1.00 89.25 97 LYS A C 1
ATOM 749 O O . LYS A 1 97 ? 5.228 2.364 3.732 1.00 89.25 97 LYS A O 1
ATOM 754 N N . PRO A 1 98 ? 4.168 4.360 3.751 1.00 88.56 98 PRO A N 1
ATOM 755 C CA . PRO A 1 98 ? 4.328 4.589 2.326 1.00 88.56 98 PRO A CA 1
ATOM 756 C C . PRO A 1 98 ? 5.792 4.496 1.900 1.00 88.56 98 PRO A C 1
ATOM 758 O O . PRO A 1 98 ? 6.673 5.017 2.588 1.00 88.56 98 PRO A O 1
ATOM 761 N N . HIS A 1 99 ? 6.038 3.874 0.752 1.00 87.38 99 HIS A N 1
ATOM 762 C CA . HIS A 1 99 ? 7.378 3.760 0.187 1.00 87.38 99 HIS A CA 1
ATOM 763 C C . HIS A 1 99 ? 7.510 4.708 -1.004 1.00 87.38 99 HIS A C 1
ATOM 765 O O . HIS A 1 99 ? 6.678 4.689 -1.912 1.00 87.38 99 HIS A O 1
ATOM 771 N N . ALA A 1 100 ? 8.531 5.560 -0.986 1.00 88.56 100 ALA A N 1
ATOM 772 C CA . ALA A 1 100 ? 8.824 6.481 -2.075 1.00 88.56 100 ALA A CA 1
ATOM 773 C C . ALA A 1 100 ? 10.046 5.983 -2.845 1.00 88.56 100 ALA A C 1
ATOM 775 O O . ALA A 1 100 ? 11.068 5.655 -2.248 1.00 88.56 100 ALA A O 1
ATOM 776 N N . TYR A 1 101 ? 9.947 5.978 -4.167 1.00 83.69 101 TYR A N 1
ATOM 777 C CA . TYR A 1 101 ? 11.050 5.712 -5.070 1.00 83.69 101 TYR A CA 1
ATOM 778 C C . TYR A 1 101 ? 11.317 6.954 -5.904 1.00 83.69 101 TYR A C 1
ATOM 780 O O . TYR A 1 101 ? 10.466 7.412 -6.668 1.00 83.69 101 TYR A O 1
ATOM 788 N N . LYS A 1 102 ? 12.524 7.490 -5.736 1.00 88.56 102 LYS A N 1
ATOM 789 C CA . LYS A 1 102 ? 13.024 8.630 -6.491 1.00 88.56 102 LYS A CA 1
ATOM 790 C C . LYS A 1 102 ? 14.336 8.241 -7.126 1.00 88.56 102 LYS A C 1
ATOM 792 O O . LYS A 1 102 ? 15.282 7.906 -6.418 1.00 88.56 102 LYS A O 1
ATOM 797 N N . ALA A 1 103 ? 14.395 8.297 -8.445 1.00 84.38 103 ALA A N 1
ATOM 798 C CA . ALA A 1 103 ? 15.616 7.985 -9.160 1.00 84.38 103 ALA A CA 1
ATOM 799 C C . ALA A 1 103 ? 15.762 8.844 -10.410 1.00 84.38 103 ALA A C 1
ATOM 801 O O . ALA A 1 103 ? 14.781 9.246 -11.037 1.00 84.38 103 ALA A O 1
ATOM 802 N N . LYS A 1 104 ? 17.016 9.099 -10.772 1.00 88.88 104 LYS A N 1
ATOM 803 C CA . LYS A 1 104 ? 17.403 9.645 -12.067 1.00 88.88 104 LYS A CA 1
ATOM 804 C C . LYS A 1 104 ? 18.282 8.601 -12.735 1.00 88.88 104 LYS A C 1
ATOM 806 O O . LYS A 1 104 ? 19.428 8.421 -12.336 1.00 88.88 104 LYS A O 1
ATOM 811 N N . GLU A 1 105 ? 17.729 7.884 -13.701 1.00 88.12 105 GLU A N 1
ATOM 812 C CA . GLU A 1 105 ? 18.382 6.721 -14.303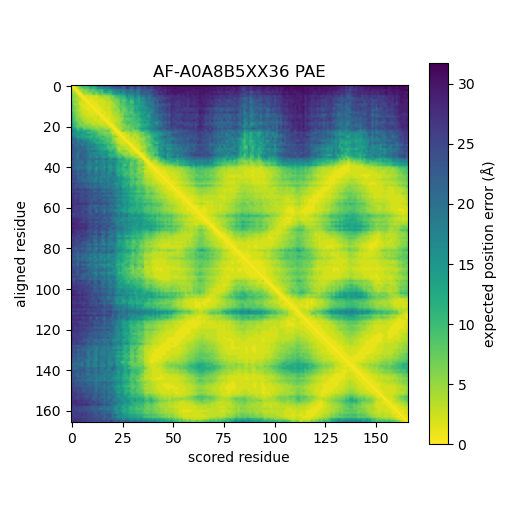 1.00 88.12 105 GLU A CA 1
ATOM 813 C C . GLU A 1 105 ? 18.629 6.962 -15.790 1.00 88.12 105 GLU A C 1
ATOM 815 O O . GLU A 1 105 ? 17.806 7.554 -16.492 1.00 88.12 105 GLU A O 1
ATOM 820 N N . LYS A 1 106 ? 19.791 6.509 -16.268 1.00 93.38 106 LYS A N 1
ATOM 821 C CA . LYS A 1 106 ? 20.091 6.443 -17.695 1.00 93.38 106 LYS A CA 1
ATOM 822 C C . LYS A 1 106 ? 19.619 5.087 -18.208 1.00 93.38 106 LYS A C 1
ATOM 824 O O . LYS A 1 106 ? 20.177 4.058 -17.841 1.00 93.38 106 LYS A O 1
ATOM 829 N N . LEU A 1 107 ? 18.595 5.107 -19.045 1.00 94.38 107 LEU A N 1
ATOM 830 C CA . LEU A 1 107 ? 17.988 3.944 -19.674 1.00 94.38 107 LEU A CA 1
ATOM 831 C C . LEU A 1 107 ? 18.540 3.802 -21.093 1.00 94.38 107 LEU A C 1
ATOM 833 O O . LEU A 1 107 ? 18.781 4.798 -21.777 1.00 94.38 107 LEU A O 1
ATOM 837 N N . THR A 1 108 ? 18.769 2.573 -21.539 1.00 96.12 108 THR A N 1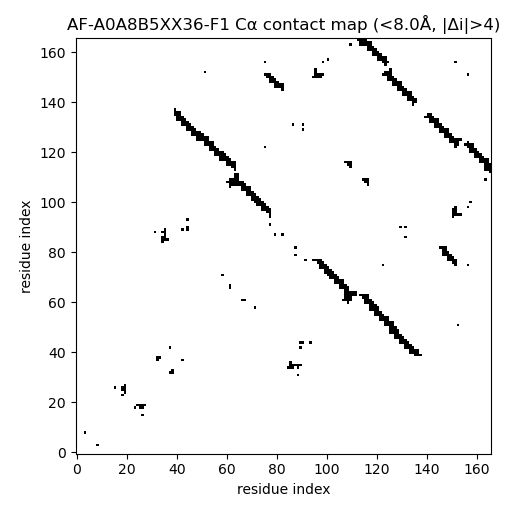
ATOM 838 C CA . THR A 1 108 ? 19.367 2.281 -22.844 1.00 96.12 108 THR A CA 1
ATOM 839 C C . THR A 1 108 ? 18.477 1.347 -23.640 1.00 96.12 108 THR A C 1
ATOM 841 O O . THR A 1 108 ? 17.899 0.402 -23.110 1.00 96.12 108 THR A O 1
ATOM 844 N N . GLY A 1 109 ? 18.377 1.612 -24.936 1.00 95.31 109 GLY A N 1
ATOM 845 C CA . GLY A 1 109 ? 17.702 0.723 -25.863 1.00 95.31 109 GLY A CA 1
ATOM 846 C C . GLY A 1 109 ? 18.400 -0.632 -25.968 1.00 95.31 109 GLY A C 1
ATOM 847 O O . GLY A 1 109 ? 19.533 -0.797 -25.500 1.00 95.31 109 GLY A O 1
ATOM 848 N N . PRO A 1 110 ? 17.730 -1.610 -26.585 1.00 96.25 110 PRO A N 1
ATOM 849 C CA . PRO A 1 110 ? 18.253 -2.954 -26.717 1.00 96.25 110 PRO A CA 1
ATOM 850 C C . PRO A 1 110 ? 19.369 -3.011 -27.762 1.00 96.25 110 PRO A C 1
ATOM 852 O O . PRO A 1 110 ? 19.593 -2.072 -28.536 1.00 96.25 110 PRO A O 1
ATOM 855 N N . GLU A 1 111 ? 20.053 -4.151 -27.792 1.00 90.00 111 GLU A N 1
ATOM 856 C CA . GLU A 1 111 ? 21.029 -4.474 -28.829 1.00 90.00 111 GLU A CA 1
ATOM 857 C C . GLU A 1 111 ? 20.370 -4.571 -30.219 1.00 90.00 111 GLU A C 1
ATOM 859 O O . GLU A 1 111 ? 19.143 -4.545 -30.370 1.00 90.00 111 GLU A O 1
ATOM 864 N N . LYS A 1 112 ? 21.196 -4.663 -31.269 1.00 86.06 112 LYS A N 1
ATOM 865 C CA . LYS A 1 112 ? 20.702 -4.850 -32.640 1.00 86.06 112 LYS A CA 1
ATOM 866 C C . LYS A 1 112 ? 19.893 -6.150 -32.729 1.00 86.06 112 LYS A C 1
ATOM 868 O O . LYS A 1 112 ? 20.355 -7.193 -32.285 1.00 86.06 112 LYS A O 1
ATOM 873 N N . GLY A 1 113 ? 18.716 -6.084 -33.352 1.00 88.31 113 GLY A N 1
ATOM 874 C CA . GLY A 1 113 ? 17.796 -7.224 -33.498 1.00 88.31 113 GLY A CA 1
ATOM 875 C C . GLY A 1 113 ? 16.476 -7.084 -32.729 1.00 88.31 113 GLY A C 1
ATOM 876 O O . GLY A 1 113 ? 15.584 -7.908 -32.919 1.00 88.31 113 GLY A O 1
ATOM 877 N N . PHE A 1 114 ? 16.337 -6.029 -31.924 1.00 93.19 114 PHE A N 1
ATOM 878 C CA . PHE A 1 114 ? 15.102 -5.613 -31.255 1.00 93.19 114 PHE A CA 1
ATOM 879 C C . PHE A 1 114 ? 14.793 -4.151 -31.595 1.00 93.19 114 PHE A C 1
ATOM 881 O O . PHE A 1 114 ? 15.716 -3.377 -31.860 1.00 93.19 114 PHE A O 1
ATOM 888 N N . SER A 1 115 ? 13.520 -3.758 -31.569 1.00 94.88 115 SER A N 1
ATOM 889 C CA . SER A 1 115 ? 13.102 -2.387 -31.883 1.00 94.88 115 SER A CA 1
ATOM 890 C C . SER A 1 115 ? 13.221 -1.456 -30.678 1.00 94.88 115 SER A C 1
ATOM 892 O O . SER A 1 115 ? 13.712 -0.330 -30.809 1.00 94.88 115 SER A O 1
ATOM 894 N N . TYR A 1 116 ? 12.811 -1.910 -29.492 1.00 95.88 116 TYR A N 1
ATOM 895 C CA . TYR A 1 116 ? 12.790 -1.086 -28.282 1.00 95.88 116 TYR A CA 1
ATOM 896 C C . TYR A 1 116 ? 12.884 -1.923 -26.997 1.00 95.88 116 TYR A C 1
ATOM 898 O O . TYR A 1 116 ? 12.553 -3.108 -26.975 1.00 95.88 116 TYR A O 1
ATOM 906 N N . ARG A 1 117 ? 13.348 -1.288 -25.916 1.00 97.25 117 ARG A N 1
ATOM 907 C CA . ARG A 1 117 ? 13.392 -1.844 -24.558 1.00 97.25 117 ARG A CA 1
ATOM 908 C C . ARG A 1 117 ? 12.389 -1.082 -23.714 1.00 97.25 117 ARG A C 1
ATOM 910 O O . ARG A 1 117 ? 12.567 0.117 -23.482 1.00 97.25 117 ARG A O 1
ATOM 917 N N . LYS A 1 118 ? 11.354 -1.778 -23.249 1.00 96.50 118 LYS A N 1
ATOM 918 C CA . LYS A 1 118 ? 10.394 -1.230 -22.291 1.00 96.50 118 LYS A CA 1
ATOM 919 C C . LYS A 1 118 ? 10.889 -1.452 -20.875 1.00 96.50 118 LYS A C 1
ATOM 921 O O . LYS A 1 118 ? 11.371 -2.531 -20.537 1.00 96.50 118 LYS A O 1
ATOM 926 N N . TYR A 1 119 ? 10.758 -0.429 -20.051 1.00 95.00 119 TYR A N 1
ATOM 927 C CA . TYR A 1 119 ? 11.110 -0.425 -18.642 1.00 95.00 119 TYR A CA 1
ATOM 928 C C . TYR A 1 119 ? 9.841 -0.330 -17.813 1.00 95.00 119 TYR A C 1
ATOM 930 O O . TYR A 1 119 ? 9.009 0.539 -18.062 1.00 95.00 119 TYR A O 1
ATOM 938 N N . TYR A 1 120 ? 9.728 -1.174 -16.798 1.00 94.38 120 TYR A N 1
ATOM 939 C CA . TYR A 1 120 ? 8.564 -1.279 -15.934 1.00 94.38 120 TYR A CA 1
ATOM 940 C C . TYR A 1 120 ? 8.952 -1.134 -14.470 1.00 94.38 120 TYR A C 1
ATOM 942 O O . TYR A 1 120 ? 10.061 -1.483 -14.051 1.00 94.38 120 TYR A O 1
ATOM 950 N N . LEU A 1 121 ? 8.000 -0.639 -13.692 1.00 93.81 121 LEU A N 1
ATOM 951 C CA . LEU A 1 121 ? 8.061 -0.620 -12.243 1.00 93.81 121 LEU A CA 1
ATOM 952 C C . LEU A 1 121 ? 6.813 -1.300 -11.701 1.00 93.81 121 LEU A C 1
ATOM 954 O O . LEU A 1 121 ? 5.694 -0.902 -12.013 1.00 93.81 121 LEU A O 1
ATOM 958 N N . THR A 1 122 ? 7.010 -2.322 -10.885 1.00 94.88 122 THR A N 1
ATOM 959 C CA . THR A 1 122 ? 5.944 -3.057 -10.211 1.00 94.88 122 THR A CA 1
ATOM 960 C C . THR A 1 122 ? 5.949 -2.676 -8.740 1.00 94.88 122 THR A C 1
ATOM 962 O O . THR A 1 122 ? 6.958 -2.831 -8.056 1.00 94.88 122 THR A O 1
ATOM 965 N N . LYS A 1 123 ? 4.826 -2.150 -8.252 1.00 94.81 123 LYS A N 1
ATOM 966 C CA . LYS A 1 123 ? 4.590 -1.893 -6.830 1.00 94.81 123 LYS A CA 1
ATOM 967 C C . LYS A 1 123 ? 3.916 -3.117 -6.228 1.00 94.81 123 LYS A C 1
ATOM 969 O O . LYS A 1 123 ? 2.824 -3.485 -6.666 1.00 94.81 123 LYS A O 1
ATOM 974 N N . ASN A 1 124 ? 4.546 -3.710 -5.225 1.00 95.69 124 ASN A N 1
ATOM 975 C CA . ASN A 1 124 ? 4.002 -4.857 -4.510 1.00 95.69 124 ASN A CA 1
ATOM 976 C C . ASN A 1 124 ? 3.248 -4.385 -3.267 1.00 95.69 124 ASN A C 1
ATOM 978 O O . ASN A 1 124 ? 3.756 -3.579 -2.480 1.00 95.69 124 ASN A O 1
ATOM 982 N N . TYR A 1 125 ? 2.039 -4.902 -3.091 1.00 96.00 125 TYR A N 1
ATOM 983 C CA . TYR A 1 125 ? 1.149 -4.573 -1.989 1.00 96.00 125 TYR A CA 1
ATOM 984 C C . TYR A 1 125 ? 0.722 -5.831 -1.248 1.00 96.00 125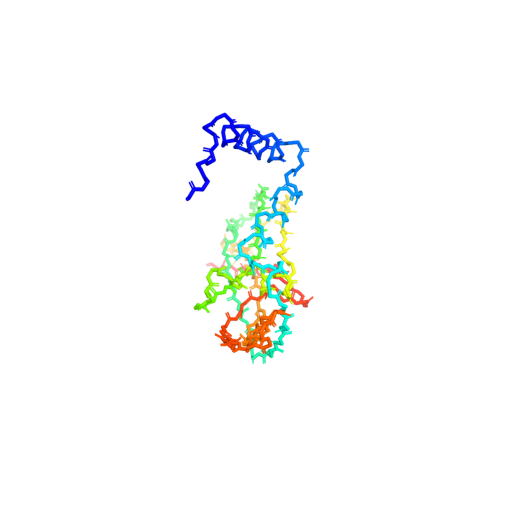 TYR A C 1
ATOM 986 O O . TYR A 1 125 ? 0.189 -6.758 -1.859 1.00 96.00 125 TYR A O 1
ATOM 994 N N . ASP A 1 126 ? 0.858 -5.813 0.070 1.00 96.06 126 ASP A N 1
ATOM 995 C CA . ASP A 1 126 ? 0.259 -6.810 0.943 1.00 96.06 126 ASP A CA 1
ATOM 996 C C . ASP A 1 126 ? -1.194 -6.410 1.197 1.00 96.06 126 ASP A C 1
ATOM 998 O O . ASP A 1 126 ? -1.488 -5.350 1.765 1.00 96.06 126 ASP A O 1
ATOM 1002 N N . LYS A 1 127 ? -2.115 -7.253 0.736 1.00 96.69 127 LYS A N 1
ATOM 1003 C CA . LYS A 1 127 ? -3.548 -7.096 0.949 1.00 96.69 127 LYS A CA 1
ATOM 1004 C C . LYS A 1 127 ? -3.987 -7.992 2.093 1.00 96.69 127 LYS A C 1
ATOM 1006 O O . LYS A 1 127 ? -3.590 -9.155 2.204 1.00 96.69 127 LYS A O 1
ATOM 1011 N N . GLY A 1 128 ? -4.873 -7.466 2.921 1.00 96.75 128 GLY A N 1
ATOM 1012 C CA . GLY A 1 128 ? -5.448 -8.236 4.006 1.00 96.75 128 GLY A CA 1
ATOM 1013 C C . GLY A 1 128 ? -6.692 -7.602 4.590 1.00 96.75 128 GLY A C 1
ATOM 1014 O O . GLY A 1 128 ? -7.223 -6.608 4.086 1.00 96.75 128 GLY A O 1
ATOM 1015 N N . ARG A 1 129 ? -7.151 -8.183 5.695 1.00 97.50 129 ARG A N 1
ATOM 1016 C CA . ARG A 1 129 ? -8.246 -7.630 6.491 1.00 97.50 129 ARG A CA 1
ATOM 1017 C C . ARG A 1 129 ? -7.727 -7.043 7.786 1.00 97.50 129 ARG A C 1
ATOM 1019 O O . ARG A 1 129 ? -6.803 -7.584 8.387 1.00 97.50 129 ARG A O 1
ATOM 1026 N N . TYR A 1 130 ? -8.364 -5.978 8.246 1.00 97.12 130 TYR A N 1
ATOM 1027 C CA . TYR A 1 130 ? -8.143 -5.440 9.581 1.00 97.12 130 TYR A CA 1
ATOM 1028 C C . TYR A 1 130 ? -9.417 -5.550 10.422 1.00 97.12 130 TYR A C 1
ATOM 1030 O O . TYR A 1 130 ? -10.535 -5.537 9.896 1.00 97.12 130 TYR A O 1
ATOM 1038 N N . THR A 1 131 ? -9.234 -5.608 11.736 1.00 96.88 131 THR A N 1
ATOM 1039 C CA . THR A 1 131 ? -10.279 -5.434 12.744 1.00 96.88 131 THR A CA 1
ATOM 1040 C C . THR A 1 131 ? -9.839 -4.346 13.715 1.00 96.88 131 THR A C 1
ATOM 1042 O O . THR A 1 131 ? -8.704 -4.348 14.182 1.00 96.88 131 THR A O 1
ATOM 1045 N N . VAL A 1 132 ? -10.727 -3.400 14.007 1.00 96.69 132 VAL A N 1
ATOM 1046 C CA . VAL A 1 132 ? -10.507 -2.328 14.983 1.00 96.69 132 VAL A CA 1
ATOM 1047 C C . VAL A 1 132 ? -11.550 -2.462 16.077 1.00 96.69 132 VAL A C 1
ATOM 1049 O O . VAL A 1 132 ? -12.740 -2.260 15.825 1.00 96.69 132 VAL A O 1
ATOM 1052 N N . ASN A 1 133 ? -11.098 -2.726 17.295 1.00 95.94 133 ASN A N 1
ATOM 1053 C CA . ASN A 1 133 ? -11.926 -2.652 18.490 1.00 95.94 133 ASN A CA 1
ATOM 1054 C C . ASN A 1 133 ? -11.760 -1.263 19.096 1.00 95.94 133 ASN A C 1
ATOM 1056 O O . ASN A 1 133 ? -10.676 -0.898 19.555 1.00 95.94 133 ASN A O 1
ATOM 1060 N N . ARG A 1 134 ? -12.831 -0.469 19.052 1.00 94.25 134 ARG A N 1
ATOM 1061 C CA . ARG A 1 134 ? -12.881 0.856 19.667 1.00 94.25 134 ARG A CA 1
ATOM 1062 C C . ARG A 1 134 ? -13.641 0.780 20.981 1.00 94.25 134 ARG A C 1
ATOM 1064 O O . ARG A 1 134 ? -14.848 0.539 20.957 1.00 94.25 134 ARG A O 1
ATOM 1071 N N . THR A 1 135 ? -12.987 1.124 22.079 1.00 94.31 135 THR A N 1
ATOM 1072 C CA . THR A 1 135 ? -13.582 1.094 23.420 1.00 94.31 135 THR A CA 1
ATOM 1073 C C . THR A 1 135 ? -13.726 2.513 23.953 1.00 94.31 135 THR A C 1
ATOM 1075 O O . THR A 1 135 ? -12.793 3.316 23.912 1.00 94.31 135 THR A O 1
ATOM 1078 N N . ASN A 1 136 ? -14.923 2.875 24.413 1.00 91.44 136 ASN A N 1
ATOM 1079 C CA . ASN A 1 136 ? -15.149 4.157 25.072 1.00 91.44 136 ASN A CA 1
ATOM 1080 C C . ASN A 1 136 ? -14.515 4.129 26.468 1.00 91.44 136 ASN A C 1
ATOM 1082 O O . ASN A 1 136 ? -14.920 3.331 27.308 1.00 91.44 136 ASN A O 1
ATOM 1086 N N . LYS A 1 137 ? -13.564 5.027 26.732 1.00 88.44 137 LYS A N 1
ATOM 1087 C CA . LYS A 1 137 ? -12.785 5.039 27.981 1.00 88.44 137 LYS A CA 1
ATOM 1088 C C . LYS A 1 137 ? -13.617 5.342 29.234 1.00 88.44 137 LYS A C 1
ATOM 1090 O O . LYS A 1 137 ? -13.169 5.048 30.331 1.00 88.44 137 LYS A O 1
ATOM 1095 N N . ILE A 1 138 ? -14.805 5.932 29.078 1.00 88.75 138 ILE A N 1
ATOM 1096 C CA . ILE A 1 138 ? -15.689 6.320 30.190 1.00 88.75 138 ILE A CA 1
ATOM 1097 C C . ILE A 1 138 ? -16.738 5.238 30.456 1.00 88.75 138 ILE A C 1
ATOM 1099 O O . ILE A 1 138 ? -17.005 4.888 31.597 1.00 88.75 138 ILE A O 1
ATOM 1103 N N . THR A 1 139 ? -17.363 4.724 29.396 1.00 91.69 139 THR A N 1
ATOM 1104 C CA . THR A 1 139 ? -18.513 3.808 29.505 1.00 91.69 139 THR A CA 1
ATOM 1105 C C . THR A 1 139 ? -18.147 2.340 29.319 1.00 91.69 139 THR A C 1
ATOM 1107 O O . THR A 1 139 ? -19.006 1.484 29.498 1.00 91.69 139 THR A O 1
ATOM 1110 N N . GLY A 1 140 ? -16.923 2.037 28.877 1.00 91.81 140 GLY A N 1
ATOM 1111 C CA . GLY A 1 140 ? -16.480 0.683 28.536 1.00 91.81 140 GLY A CA 1
ATOM 1112 C C . GLY A 1 140 ? -17.139 0.089 27.286 1.00 91.81 140 GLY A C 1
ATOM 1113 O O . GLY A 1 140 ?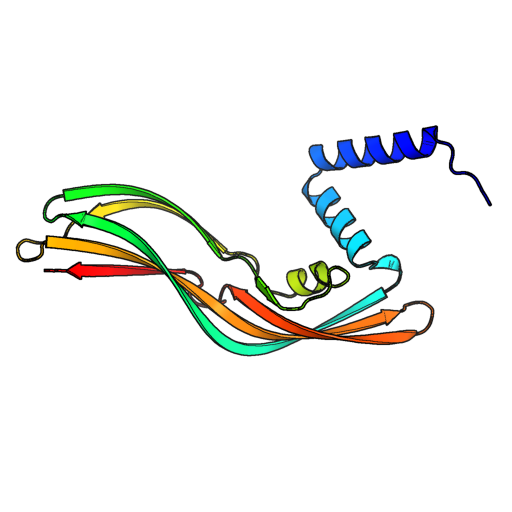 -16.784 -1.009 26.878 1.00 91.81 140 GLY A O 1
ATOM 1114 N N . LYS A 1 141 ? -18.086 0.790 26.645 1.00 93.50 141 LYS A N 1
ATOM 1115 C CA . LYS A 1 141 ? -18.789 0.278 25.462 1.00 93.50 141 LYS A CA 1
ATOM 1116 C C . LYS A 1 141 ? -17.838 0.109 24.285 1.00 93.50 141 LYS A C 1
ATOM 1118 O O . LYS A 1 141 ? -17.104 1.040 23.935 1.00 93.50 141 LYS A O 1
ATOM 1123 N N . GLU A 1 142 ? -17.939 -1.038 23.628 1.00 95.31 142 GLU A N 1
ATOM 1124 C CA . GLU A 1 142 ? -17.113 -1.385 22.478 1.00 95.31 142 GLU A CA 1
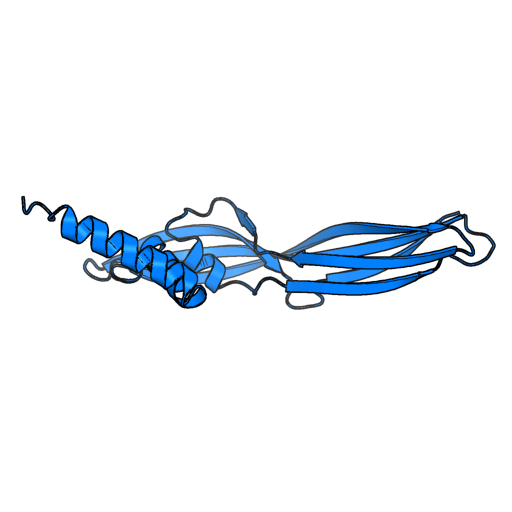ATOM 1125 C C . GLU A 1 142 ? -17.872 -1.245 21.160 1.00 95.31 142 GLU A C 1
ATOM 1127 O O . GLU A 1 142 ? -19.090 -1.421 21.077 1.00 95.31 142 GLU A O 1
ATOM 1132 N N . LYS A 1 143 ? -17.134 -0.917 20.102 1.00 95.12 143 LYS A N 1
ATOM 1133 C CA . LYS A 1 143 ? -17.607 -0.992 18.724 1.00 95.12 143 LYS A CA 1
ATOM 1134 C C . LYS A 1 143 ? -16.508 -1.569 17.847 1.00 95.12 143 LYS A C 1
ATOM 1136 O O . LYS A 1 143 ? -15.394 -1.046 17.833 1.00 95.12 143 LYS A O 1
ATOM 1141 N N . VAL A 1 144 ? -16.860 -2.604 17.097 1.00 96.06 144 VAL A N 1
ATOM 1142 C CA . VAL A 1 144 ? -15.953 -3.301 16.188 1.00 96.06 144 VAL A CA 1
ATOM 1143 C C . VAL A 1 144 ? -16.120 -2.755 14.775 1.00 96.06 144 VAL A C 1
ATOM 1145 O O . VAL A 1 144 ? -17.241 -2.541 14.306 1.00 96.06 144 VAL A O 1
ATOM 1148 N N . TYR A 1 145 ? -15.002 -2.534 14.095 1.00 95.50 145 TYR A N 1
ATOM 1149 C CA . TYR A 1 145 ? -14.953 -2.217 12.674 1.00 95.50 145 TYR A CA 1
ATOM 1150 C C . TYR A 1 145 ? -14.092 -3.245 11.964 1.00 95.50 145 TYR A C 1
ATOM 1152 O O . TYR A 1 145 ? -13.044 -3.632 12.470 1.00 95.50 145 TYR A O 1
ATOM 1160 N N . VAL A 1 146 ? -14.503 -3.634 10.766 1.00 95.69 146 VAL A N 1
ATOM 1161 C CA . VAL A 1 146 ? -13.736 -4.520 9.892 1.00 95.69 146 VAL A CA 1
ATOM 1162 C C . VAL A 1 146 ? -13.602 -3.874 8.525 1.00 95.69 146 VAL A C 1
ATOM 1164 O O . VAL A 1 146 ? -14.475 -3.111 8.112 1.00 95.69 146 VAL A O 1
ATOM 1167 N N . GLY A 1 147 ? -12.516 -4.168 7.825 1.00 96.25 147 GLY A N 1
ATOM 1168 C CA . GLY A 1 147 ? -12.333 -3.704 6.457 1.00 96.25 147 GLY A CA 1
ATOM 1169 C C . GLY A 1 147 ? -11.110 -4.315 5.800 1.00 96.25 147 GLY A C 1
ATOM 1170 O O . GLY A 1 147 ? -10.455 -5.190 6.371 1.00 96.25 147 GLY A O 1
ATOM 1171 N N . THR A 1 148 ? -10.823 -3.839 4.595 1.00 97.12 148 THR A N 1
ATOM 1172 C CA . THR A 1 148 ? -9.713 -4.317 3.769 1.00 97.12 148 THR A CA 1
ATOM 1173 C C . THR A 1 148 ? -8.632 -3.247 3.707 1.00 97.12 148 THR A C 1
ATOM 1175 O O . THR A 1 148 ? -8.927 -2.053 3.574 1.00 97.12 148 THR A O 1
ATOM 1178 N N . TYR A 1 149 ? -7.378 -3.677 3.806 1.00 97.00 149 TYR A N 1
ATOM 1179 C CA . TYR A 1 149 ? -6.216 -2.819 3.618 1.00 97.00 149 TYR A CA 1
ATOM 1180 C C . TYR A 1 149 ? -5.345 -3.315 2.468 1.00 97.00 149 TYR A C 1
ATOM 1182 O O . TYR A 1 149 ? -5.325 -4.504 2.155 1.00 97.00 149 TYR A O 1
ATOM 1190 N N . TYR A 1 150 ? -4.592 -2.376 1.903 1.00 96.44 150 TYR A N 1
ATOM 1191 C CA . TYR A 1 150 ? -3.447 -2.621 1.040 1.00 96.44 150 TYR A CA 1
ATOM 1192 C C . TYR A 1 150 ? -2.312 -1.763 1.572 1.00 96.44 150 TYR A C 1
ATOM 1194 O O . TYR A 1 150 ? -2.437 -0.535 1.644 1.00 96.44 150 TYR A O 1
ATOM 1202 N N . GLU A 1 151 ? -1.216 -2.392 1.956 1.00 95.88 151 GLU A N 1
ATOM 1203 C CA . GLU A 1 151 ? -0.016 -1.707 2.422 1.00 95.88 151 GLU A CA 1
ATOM 1204 C C . GLU A 1 151 ? 1.166 -2.077 1.525 1.00 95.88 151 GLU A C 1
ATOM 1206 O O . GLU A 1 151 ? 1.156 -3.159 0.941 1.00 95.88 151 GLU A O 1
ATOM 1211 N N . PRO A 1 152 ? 2.170 -1.202 1.352 1.00 95.69 152 PRO A N 1
ATOM 1212 C CA . PRO A 1 152 ? 3.376 -1.581 0.626 1.00 95.69 152 PRO A CA 1
ATOM 1213 C C . PRO A 1 152 ? 3.981 -2.854 1.224 1.00 95.69 152 PRO A C 1
ATOM 1215 O O . PRO A 1 152 ? 4.103 -2.955 2.451 1.00 95.69 152 PRO A O 1
ATOM 1218 N N . SER A 1 153 ? 4.341 -3.804 0.361 1.00 93.12 153 SER A N 1
ATOM 1219 C CA . SER A 1 153 ? 4.941 -5.070 0.782 1.00 93.12 153 SER A CA 1
ATOM 1220 C C . SER A 1 153 ? 6.211 -4.818 1.591 1.00 93.12 153 SER A C 1
ATOM 1222 O O . SER A 1 153 ? 7.015 -3.944 1.256 1.00 93.12 153 SER A O 1
ATOM 1224 N N . THR A 1 154 ? 6.403 -5.582 2.665 1.00 88.06 154 THR A N 1
ATOM 1225 C CA . THR A 1 154 ? 7.653 -5.511 3.446 1.00 88.06 154 THR A CA 1
ATOM 1226 C C . THR A 1 154 ? 8.858 -6.013 2.653 1.00 88.06 154 THR A C 1
ATOM 1228 O O . THR A 1 154 ? 9.969 -5.519 2.838 1.00 88.06 154 THR A O 1
ATOM 1231 N N . GLN A 1 155 ? 8.626 -6.972 1.756 1.00 86.31 155 GLN A N 1
ATOM 1232 C CA . GLN A 1 155 ? 9.626 -7.543 0.863 1.00 86.31 155 GLN A CA 1
ATOM 1233 C C . GLN A 1 155 ? 9.432 -6.962 -0.533 1.00 86.31 155 GLN A C 1
ATOM 1235 O O . GLN A 1 155 ? 8.337 -7.042 -1.091 1.00 86.31 155 GLN A O 1
ATOM 1240 N N . ASP A 1 156 ? 10.487 -6.352 -1.070 1.00 87.44 156 ASP A N 1
ATOM 1241 C CA . ASP A 1 156 ? 10.514 -5.769 -2.412 1.00 87.44 156 ASP A CA 1
ATOM 1242 C C . ASP A 1 156 ? 9.276 -4.907 -2.734 1.00 87.44 156 ASP A C 1
ATOM 1244 O O . ASP A 1 156 ? 8.543 -5.196 -3.681 1.00 87.44 156 ASP A O 1
ATOM 1248 N N . PRO A 1 157 ? 9.006 -3.827 -1.969 1.00 87.75 157 PRO A N 1
ATOM 1249 C CA . PRO A 1 157 ? 7.832 -2.970 -2.180 1.00 87.75 157 PRO A CA 1
ATOM 1250 C C . PRO A 1 157 ? 7.761 -2.388 -3.595 1.00 87.75 157 PRO A C 1
ATOM 1252 O O . PRO A 1 157 ? 6.680 -2.031 -4.074 1.00 87.75 157 PRO A O 1
ATOM 1255 N N . ILE A 1 158 ? 8.917 -2.253 -4.248 1.00 90.81 158 ILE A N 1
ATOM 1256 C CA . ILE A 1 158 ? 9.067 -1.761 -5.610 1.00 90.81 158 ILE A CA 1
ATOM 1257 C C . ILE A 1 158 ? 10.118 -2.611 -6.326 1.00 90.81 158 ILE A C 1
ATOM 1259 O O . ILE A 1 158 ? 11.269 -2.669 -5.898 1.00 90.81 158 ILE A O 1
ATOM 1263 N N . VAL A 1 159 ? 9.731 -3.211 -7.450 1.00 92.56 159 VAL A N 1
ATOM 1264 C CA . VAL A 1 159 ? 10.606 -4.005 -8.320 1.00 92.56 159 VAL A CA 1
ATOM 1265 C C . VAL A 1 159 ? 10.691 -3.345 -9.686 1.00 92.56 159 VAL A C 1
ATOM 1267 O O . VAL A 1 159 ? 9.680 -2.962 -10.273 1.00 92.56 159 VAL A O 1
ATOM 1270 N N . LYS A 1 160 ? 11.908 -3.230 -10.213 1.00 92.50 160 LYS A N 1
ATOM 1271 C CA . LYS A 1 160 ? 12.165 -2.718 -11.561 1.00 92.50 160 LYS A CA 1
ATOM 1272 C C . LYS A 1 160 ? 12.545 -3.865 -12.473 1.00 92.50 160 LYS A C 1
ATOM 1274 O O . LYS A 1 160 ? 13.330 -4.726 -12.082 1.00 92.50 160 LYS A O 1
ATOM 1279 N N . TRP A 1 161 ? 12.053 -3.834 -13.699 1.00 94.69 161 TRP A N 1
ATOM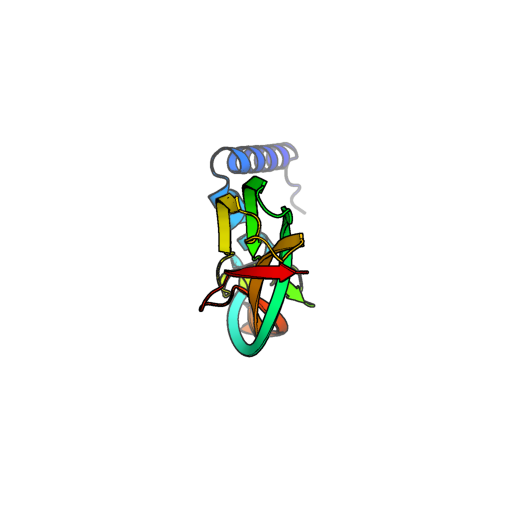 1280 C CA . TRP A 1 161 ? 12.437 -4.799 -14.720 1.00 94.69 161 TRP A CA 1
ATOM 1281 C C . TRP A 1 161 ? 12.268 -4.196 -16.112 1.00 94.69 161 TRP A C 1
ATOM 1283 O O . TRP A 1 161 ? 11.652 -3.145 -16.286 1.00 94.69 161 TRP A O 1
ATOM 1293 N N . SER A 1 162 ? 12.856 -4.836 -17.114 1.00 95.38 162 SER A N 1
ATOM 1294 C CA . SER A 1 162 ? 12.768 -4.392 -18.500 1.00 95.38 162 SER A CA 1
ATOM 1295 C C . SER A 1 162 ? 12.594 -5.570 -19.438 1.00 95.38 162 SER A C 1
ATOM 1297 O O . SER A 1 162 ? 12.993 -6.689 -19.114 1.00 95.38 162 SER A O 1
ATOM 1299 N N . ARG A 1 163 ? 12.029 -5.308 -20.613 1.00 96.00 163 ARG A N 1
ATOM 1300 C CA . ARG A 1 163 ? 11.833 -6.303 -21.661 1.00 96.00 163 ARG A CA 1
ATOM 1301 C C . ARG A 1 163 ? 12.169 -5.720 -23.023 1.00 96.00 163 ARG A C 1
ATOM 1303 O O . ARG A 1 163 ? 11.720 -4.624 -23.358 1.00 96.00 163 ARG A O 1
ATOM 1310 N N . ASP A 1 164 ? 12.908 -6.498 -23.799 1.00 96.06 164 ASP A N 1
ATOM 1311 C CA . ASP A 1 164 ? 13.219 -6.187 -25.188 1.00 96.06 164 ASP A CA 1
ATOM 1312 C C . ASP A 1 164 ? 12.091 -6.714 -26.078 1.00 96.06 164 ASP A C 1
ATOM 1314 O O . ASP A 1 164 ? 11.635 -7.852 -25.925 1.00 96.06 164 ASP A O 1
ATOM 1318 N N . GLU A 1 165 ? 11.617 -5.872 -26.989 1.00 92.12 165 GLU A N 1
ATOM 1319 C CA . GLU A 1 165 ? 10.562 -6.195 -27.946 1.00 92.12 165 GLU A CA 1
ATOM 1320 C C . GLU A 1 165 ? 11.085 -6.041 -29.376 1.00 92.12 165 GLU A C 1
ATOM 1322 O O . GLU A 1 165 ? 11.910 -5.170 -29.672 1.00 92.12 165 GLU A O 1
ATOM 1327 N N . LYS A 1 166 ? 10.644 -6.955 -30.245 1.00 85.81 166 LYS A N 1
ATOM 1328 C CA . LYS A 1 166 ? 11.047 -6.999 -31.651 1.00 85.81 166 LYS A CA 1
ATOM 1329 C C . LYS A 1 166 ? 10.299 -5.972 -32.473 1.00 85.81 166 LYS A C 1
ATOM 1331 O O . LYS A 1 166 ? 9.079 -5.832 -32.269 1.00 85.81 166 LYS A O 1
#

Solvent-accessible surface area (backbone atoms only — not comparable to full-atom values): 9211 Å² total; per-residue (Å²): 132,88,77,78,52,68,68,58,55,51,50,53,52,52,51,53,55,51,35,47,71,78,37,46,70,59,39,50,53,50,52,43,41,62,51,44,39,53,88,54,32,46,79,46,78,50,74,45,83,75,49,80,46,78,51,74,41,80,72,50,74,30,42,44,86,37,72,48,78,44,79,46,82,47,73,41,65,65,45,70,46,86,60,55,75,56,49,41,56,64,53,56,72,77,45,52,68,63,47,73,48,75,49,76,46,80,48,61,22,32,62,94,89,34,51,27,20,38,31,36,40,33,38,29,26,40,27,27,41,37,38,35,45,37,30,32,74,84,77,66,53,72,48,78,46,68,39,41,41,31,22,35,25,92,69,67,36,64,44,78,52,70,48,76,40,109